Protein AF-A0A6I2GNM8-F1 (afdb_monomer_lite)

Foldseek 3Di:
DDDPDDDDPVRLVVVLVVLVVLLVVLVVLLVVLCVQLVPDPDPVSNVVSVVSSVVSVVVNVVSVVVNCVSPVPVVVVVVVPQDVCNPVPDPPPPDPDPPPPPDDDDDDPPPDPDDPPPPDDDDDDDDDDDDDDDDDDDDDDDDD

Secondary structure (DSSP, 8-state):
----PPPPHHHHHHHHHHHHHHHHHHHHHHHHHHHHHHH-SSHHHHHHHHHHHHHHHHHHHHHHHHHHHH-HHHHHHHHH-PPTTTTTTSPPPPPPPPPP--------------------PPPPPP-PPP---PPPPPP-----

Radius of gyration: 26.25 Å; chains: 1; bounding box: 52×74×66 Å

pLDDT: mean 76.71, std 22.12, range [37.53, 98.88]

Structure (mmCIF, N/CA/C/O backbone):
data_AF-A0A6I2GNM8-F1
#
_entry.id   AF-A0A6I2GNM8-F1
#
loop_
_atom_site.group_PDB
_atom_site.id
_atom_site.type_symbol
_atom_site.label_atom_id
_atom_site.label_alt_id
_atom_site.label_comp_id
_atom_site.label_asym_id
_atom_site.label_entity_id
_atom_site.label_seq_id
_atom_site.pdbx_PDB_ins_code
_atom_site.Cartn_x
_atom_site.Cartn_y
_atom_site.Cartn_z
_atom_site.occupancy
_atom_site.B_iso_or_equiv
_atom_site.auth_seq_id
_atom_site.auth_comp_id
_atom_site.auth_asym_id
_atom_site.auth_atom_id
_atom_site.pdbx_PDB_model_num
ATOM 1 N N . MET A 1 1 ? -2.609 24.735 -26.704 1.00 37.53 1 MET A N 1
ATOM 2 C CA . MET A 1 1 ? -3.042 23.372 -26.339 1.00 37.53 1 MET A CA 1
ATOM 3 C C . MET A 1 1 ? -1.783 22.593 -26.018 1.00 37.53 1 MET A C 1
ATOM 5 O O . MET A 1 1 ? -1.058 22.310 -26.966 1.00 37.53 1 MET A O 1
ATOM 9 N N . PRO A 1 2 ? -1.410 22.384 -24.744 1.00 40.22 2 PRO A N 1
ATOM 10 C CA . PRO A 1 2 ? -0.213 21.613 -24.472 1.00 40.22 2 PRO A CA 1
ATOM 11 C C . PRO A 1 2 ? -0.486 20.171 -24.897 1.00 40.22 2 PRO A C 1
ATOM 13 O O . PRO A 1 2 ? -1.523 19.589 -24.580 1.00 40.22 2 PRO A O 1
ATOM 16 N N . VAL A 1 3 ? 0.432 19.670 -25.711 1.00 48.59 3 VAL A N 1
ATOM 17 C CA . VAL A 1 3 ? 0.559 18.277 -26.126 1.00 48.59 3 VAL A CA 1
ATOM 18 C C . VAL A 1 3 ? 0.618 17.434 -24.849 1.00 48.59 3 VAL A C 1
ATOM 20 O O . VAL A 1 3 ? 1.226 17.882 -23.876 1.00 48.59 3 VAL A O 1
ATOM 23 N N . LEU A 1 4 ? -0.022 16.261 -24.823 1.00 52.69 4 LEU A N 1
ATOM 24 C CA . LEU A 1 4 ? 0.245 15.233 -23.810 1.00 52.69 4 LEU A CA 1
ATOM 25 C C . LEU A 1 4 ? 1.747 14.933 -23.882 1.00 52.69 4 LEU A C 1
ATOM 27 O O . LEU A 1 4 ? 2.185 14.190 -24.755 1.00 52.69 4 LEU A O 1
ATOM 31 N N . GLY A 1 5 ? 2.533 15.650 -23.082 1.00 53.81 5 GLY A N 1
ATOM 32 C CA . GLY A 1 5 ? 3.983 15.621 -23.144 1.00 53.81 5 GLY A CA 1
ATOM 33 C C . GLY A 1 5 ? 4.454 14.244 -22.723 1.00 53.81 5 GLY A C 1
ATOM 34 O O . GLY A 1 5 ? 4.048 13.756 -21.670 1.00 53.81 5 GLY A O 1
ATOM 35 N N . GLU A 1 6 ? 5.283 13.613 -23.551 1.00 68.12 6 GLU A N 1
ATOM 36 C CA . GLU A 1 6 ? 6.103 12.498 -23.093 1.00 68.12 6 GLU A CA 1
ATOM 37 C C . GLU A 1 6 ? 6.854 12.966 -21.843 1.00 68.12 6 GLU A C 1
ATOM 39 O O . GLU A 1 6 ? 7.615 13.935 -21.899 1.00 68.12 6 GLU A O 1
ATOM 44 N N . LEU A 1 7 ? 6.573 12.320 -20.707 1.00 67.06 7 LEU A N 1
ATOM 45 C CA . LEU A 1 7 ? 7.282 12.571 -19.457 1.00 67.06 7 LEU A CA 1
ATOM 46 C C . LEU A 1 7 ? 8.775 12.406 -19.712 1.00 67.06 7 LEU A C 1
ATOM 48 O O . LEU A 1 7 ? 9.201 11.437 -20.352 1.00 67.06 7 LEU A O 1
ATOM 52 N N . LEU A 1 8 ? 9.582 13.325 -19.185 1.00 76.75 8 LEU A N 1
ATOM 53 C CA . LEU A 1 8 ? 11.022 13.124 -19.221 1.00 76.75 8 LEU A CA 1
ATOM 54 C C . LEU A 1 8 ? 11.349 11.833 -18.448 1.00 76.75 8 LEU A C 1
ATOM 56 O O . LEU A 1 8 ? 10.713 11.562 -17.426 1.00 76.75 8 LEU A O 1
ATOM 60 N N . PRO A 1 9 ? 12.353 11.037 -18.863 1.00 77.69 9 PRO A N 1
ATOM 61 C CA . PRO A 1 9 ? 12.655 9.763 -18.205 1.00 77.69 9 PRO A CA 1
ATOM 62 C C . PRO A 1 9 ? 12.842 9.868 -16.682 1.00 77.69 9 PRO A C 1
ATOM 64 O O . PRO A 1 9 ? 12.481 8.949 -15.954 1.00 77.69 9 PRO A O 1
ATOM 67 N N . GLY A 1 10 ? 13.367 10.996 -16.187 1.00 82.12 10 GLY A N 1
ATOM 68 C CA . GLY A 1 10 ? 13.494 11.266 -14.751 1.00 82.12 10 GLY A CA 1
ATOM 69 C C . GLY A 1 10 ? 12.158 11.502 -14.038 1.00 82.12 10 GLY A C 1
ATOM 70 O O . GLY A 1 10 ? 11.965 10.984 -12.944 1.00 82.12 10 GLY A O 1
ATOM 71 N N . GLU A 1 11 ? 11.219 12.212 -14.667 1.00 88.31 11 GLU A N 1
ATOM 72 C CA . GLU A 1 11 ? 9.889 12.487 -14.101 1.00 88.31 11 GLU A CA 1
ATOM 73 C C . GLU A 1 11 ? 9.075 11.195 -13.970 1.00 88.31 11 GLU A C 1
ATOM 75 O O . GLU A 1 11 ? 8.483 10.933 -12.925 1.00 88.31 11 GLU A O 1
ATOM 80 N N . LEU A 1 12 ? 9.140 10.320 -14.980 1.00 91.06 12 LEU A N 1
ATOM 81 C CA . LEU A 1 12 ? 8.492 9.009 -14.919 1.00 91.06 12 LEU A CA 1
ATOM 82 C C . LEU A 1 12 ? 9.048 8.143 -13.774 1.00 91.06 12 LEU A C 1
ATOM 84 O O . LEU A 1 12 ? 8.287 7.460 -13.088 1.00 91.06 12 LEU A O 1
ATOM 88 N N . LEU A 1 13 ? 10.365 8.165 -13.541 1.00 94.12 13 LEU A N 1
ATOM 89 C CA . LEU A 1 13 ? 10.976 7.430 -12.426 1.00 94.12 13 LEU A CA 1
ATOM 90 C C . LEU A 1 13 ? 10.513 7.961 -11.064 1.00 94.12 13 LEU A C 1
ATOM 92 O O . LEU A 1 13 ? 10.268 7.167 -10.151 1.00 94.12 13 LEU A O 1
ATOM 96 N N . GLU A 1 14 ? 10.375 9.280 -10.925 1.00 96.44 14 GLU A N 1
ATOM 97 C CA . GLU A 1 14 ? 9.819 9.890 -9.717 1.00 96.44 14 GLU A CA 1
ATOM 98 C C . GLU A 1 14 ? 8.359 9.484 -9.496 1.00 96.44 14 GLU A C 1
ATOM 100 O O . GLU A 1 14 ? 7.991 9.112 -8.380 1.00 96.44 14 GLU A O 1
ATOM 105 N N . ASP A 1 15 ? 7.538 9.482 -10.545 1.00 96.56 15 ASP A N 1
ATOM 106 C CA . ASP A 1 15 ? 6.135 9.073 -10.459 1.00 96.56 15 ASP A CA 1
ATOM 107 C C . ASP A 1 15 ? 5.989 7.597 -10.079 1.00 96.56 15 ASP A C 1
ATOM 109 O O . ASP A 1 15 ? 5.217 7.258 -9.178 1.00 96.56 15 ASP A O 1
ATOM 113 N N . ILE A 1 16 ? 6.803 6.713 -10.661 1.00 97.75 16 ILE A N 1
ATOM 114 C CA . ILE A 1 16 ? 6.867 5.303 -10.253 1.00 97.75 16 ILE A CA 1
ATOM 115 C C . ILE A 1 16 ? 7.233 5.191 -8.763 1.00 97.75 16 ILE A C 1
ATOM 117 O O . ILE A 1 16 ? 6.630 4.402 -8.029 1.00 97.75 16 ILE A O 1
ATOM 121 N N . ALA A 1 17 ? 8.19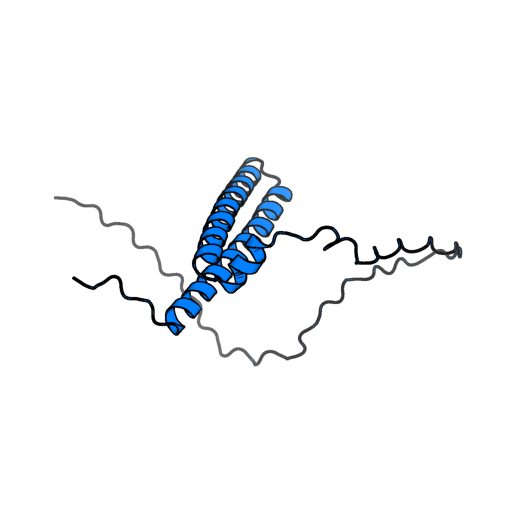4 5.984 -8.277 1.00 97.88 17 ALA A N 1
ATOM 122 C CA . ALA A 1 17 ? 8.566 5.987 -6.862 1.00 97.88 17 ALA A CA 1
ATOM 123 C C . ALA A 1 17 ? 7.420 6.472 -5.953 1.00 97.88 17 ALA A C 1
ATOM 125 O O . ALA A 1 17 ? 7.229 5.917 -4.866 1.00 97.88 17 ALA A O 1
ATOM 126 N N . ARG A 1 18 ? 6.622 7.454 -6.394 1.00 98.38 18 ARG A N 1
ATOM 127 C CA . ARG A 1 18 ? 5.417 7.911 -5.679 1.00 98.38 18 ARG A CA 1
ATOM 128 C C . ARG A 1 18 ? 4.369 6.804 -5.594 1.00 98.38 18 ARG A C 1
ATOM 130 O O . ARG A 1 18 ? 3.879 6.543 -4.498 1.00 98.38 18 ARG A O 1
ATOM 137 N N . VAL A 1 19 ? 4.091 6.105 -6.696 1.00 98.56 19 VAL A N 1
ATOM 138 C CA . VAL A 1 19 ? 3.144 4.973 -6.718 1.00 98.56 19 VAL A CA 1
ATOM 139 C C . VAL A 1 19 ? 3.592 3.859 -5.769 1.00 98.56 19 VAL A C 1
ATOM 141 O O . VAL A 1 19 ? 2.794 3.373 -4.971 1.00 98.56 19 VAL A O 1
ATOM 144 N N . ARG A 1 20 ? 4.883 3.497 -5.773 1.00 98.62 20 ARG A N 1
ATOM 145 C CA . ARG A 1 20 ? 5.431 2.507 -4.825 1.00 98.62 20 ARG A CA 1
ATOM 146 C C . ARG A 1 20 ? 5.261 2.942 -3.367 1.00 98.62 20 ARG A C 1
ATOM 148 O O . ARG A 1 20 ? 4.988 2.106 -2.510 1.00 98.62 20 ARG A O 1
ATOM 155 N N . ARG A 1 21 ? 5.412 4.238 -3.075 1.00 98.75 21 ARG A N 1
ATOM 156 C CA . ARG A 1 21 ? 5.225 4.782 -1.723 1.00 98.75 21 ARG A CA 1
ATOM 157 C C . ARG A 1 21 ? 3.768 4.718 -1.267 1.00 98.75 21 ARG A C 1
ATOM 159 O O . ARG A 1 21 ? 3.540 4.390 -0.108 1.00 98.75 21 ARG A O 1
ATOM 166 N N . VAL A 1 22 ? 2.818 5.008 -2.158 1.00 98.50 22 VAL A N 1
ATOM 167 C CA . VAL A 1 22 ? 1.380 4.837 -1.889 1.00 98.50 22 VAL A CA 1
ATOM 168 C C . VAL A 1 22 ? 1.088 3.371 -1.593 1.00 98.50 22 VAL A C 1
ATOM 170 O O . VAL A 1 22 ? 0.617 3.064 -0.508 1.00 98.50 22 VAL A O 1
ATOM 173 N N . LEU A 1 23 ? 1.500 2.453 -2.475 1.00 98.75 23 LEU A N 1
ATOM 174 C CA . LEU A 1 23 ? 1.294 1.014 -2.279 1.00 98.75 23 LEU A CA 1
ATOM 175 C C . LEU A 1 23 ? 1.823 0.517 -0.921 1.00 98.75 23 LEU A C 1
ATOM 177 O O . LEU A 1 23 ? 1.141 -0.232 -0.227 1.00 98.75 23 LEU A O 1
ATOM 181 N N . ALA A 1 24 ? 3.025 0.947 -0.522 1.00 98.75 24 ALA A N 1
ATOM 182 C CA . ALA A 1 24 ? 3.588 0.594 0.780 1.00 98.75 24 ALA A CA 1
ATOM 183 C C . ALA A 1 24 ? 2.745 1.132 1.948 1.00 98.75 24 ALA A C 1
ATOM 185 O O . ALA A 1 24 ? 2.533 0.422 2.930 1.00 98.75 24 ALA A O 1
ATOM 186 N N . ARG A 1 25 ? 2.254 2.371 1.835 1.00 98.81 25 ARG A N 1
ATOM 187 C CA . ARG A 1 25 ? 1.431 3.005 2.865 1.00 98.81 25 ARG A CA 1
ATOM 188 C C . ARG A 1 25 ? 0.057 2.352 2.997 1.00 98.81 25 ARG A C 1
ATOM 190 O O . ARG A 1 25 ? -0.391 2.165 4.124 1.00 98.81 25 ARG A O 1
ATOM 197 N N . GLU A 1 26 ? -0.581 1.964 1.899 1.00 98.88 26 GLU A N 1
ATOM 198 C CA . GLU A 1 26 ? -1.888 1.301 1.985 1.00 98.88 26 GLU A CA 1
ATOM 199 C C . GLU A 1 26 ? -1.773 -0.089 2.614 1.00 98.88 26 GLU A C 1
ATOM 201 O O . GLU A 1 26 ? -2.574 -0.447 3.474 1.00 98.88 26 GLU A O 1
ATOM 206 N N . LEU A 1 27 ? -0.711 -0.844 2.308 1.00 98.88 27 LEU A N 1
ATOM 207 C CA . LEU A 1 27 ? -0.444 -2.124 2.975 1.00 98.88 27 LEU A CA 1
ATOM 208 C C . LEU A 1 27 ? -0.200 -1.969 4.486 1.00 98.88 27 LEU A C 1
ATOM 210 O O . LEU A 1 27 ? -0.661 -2.797 5.272 1.00 98.88 27 LEU A O 1
ATOM 214 N N . GLU A 1 28 ? 0.511 -0.920 4.908 1.00 98.88 28 GLU A N 1
ATOM 215 C CA . GLU A 1 28 ? 0.682 -0.591 6.330 1.00 98.88 28 GLU A CA 1
ATOM 216 C C . GLU A 1 28 ? -0.666 -0.252 6.983 1.00 98.88 28 GLU A C 1
ATOM 218 O O . GLU A 1 28 ? -1.009 -0.814 8.024 1.00 98.88 28 GLU A O 1
ATOM 223 N N . THR A 1 29 ? -1.465 0.588 6.324 1.00 98.75 29 THR A N 1
ATOM 224 C CA . THR A 1 29 ? -2.765 1.056 6.821 1.00 98.75 29 THR A CA 1
ATOM 225 C C . THR A 1 29 ? -3.771 -0.093 6.965 1.00 98.75 29 THR A C 1
ATOM 227 O O . THR A 1 29 ? -4.455 -0.175 7.986 1.00 98.75 29 THR A O 1
ATOM 230 N N . ILE A 1 30 ? -3.799 -1.048 6.026 1.00 98.81 30 ILE A N 1
ATOM 231 C CA . ILE A 1 30 ? -4.603 -2.278 6.148 1.00 98.81 30 ILE A CA 1
ATOM 232 C C . ILE A 1 30 ? -4.246 -3.023 7.436 1.00 98.81 30 ILE A C 1
ATOM 234 O O . ILE A 1 30 ? -5.133 -3.336 8.232 1.00 98.81 30 ILE A O 1
ATOM 238 N N . ASN A 1 31 ? -2.954 -3.276 7.671 1.00 98.75 31 ASN A N 1
ATOM 239 C CA . ASN A 1 31 ? -2.506 -4.000 8.861 1.00 98.75 31 ASN A CA 1
ATOM 240 C C . ASN A 1 31 ? -2.901 -3.266 10.150 1.00 98.75 31 ASN A C 1
ATOM 242 O O . ASN A 1 31 ? -3.340 -3.894 11.116 1.00 98.75 31 ASN A O 1
ATOM 246 N N . GLU A 1 32 ? -2.761 -1.939 10.180 1.00 98.88 32 GLU A N 1
A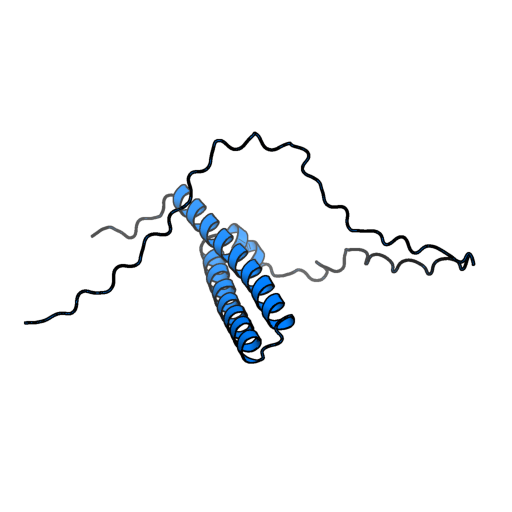TOM 247 C CA . GLU A 1 32 ? -3.149 -1.124 11.332 1.00 98.88 32 GLU A CA 1
ATOM 248 C C . GLU A 1 32 ? -4.654 -1.195 11.603 1.00 98.88 32 GLU A C 1
ATOM 250 O O . GLU A 1 32 ? -5.066 -1.470 12.736 1.00 98.88 32 GLU A O 1
ATOM 255 N N . TYR A 1 33 ? -5.480 -0.995 10.576 1.00 98.88 33 TYR A N 1
ATOM 256 C CA . TYR A 1 33 ? -6.935 -0.970 10.704 1.00 98.88 33 TYR A CA 1
ATOM 257 C C . TYR A 1 33 ? -7.512 -2.341 11.047 1.00 98.88 33 TYR A C 1
ATOM 259 O O . TYR A 1 33 ? -8.355 -2.434 11.943 1.00 98.88 33 TYR A O 1
ATOM 267 N N . GLU A 1 34 ? -7.012 -3.425 10.451 1.00 98.88 34 GLU A N 1
ATOM 268 C CA . GLU A 1 34 ? -7.404 -4.780 10.851 1.00 98.88 34 GLU A CA 1
ATOM 269 C C . GLU A 1 34 ? -7.038 -5.055 12.318 1.00 98.88 34 GLU A C 1
ATOM 271 O O . GLU A 1 34 ? -7.844 -5.601 13.080 1.00 98.88 34 GLU A O 1
ATOM 276 N N . ALA A 1 35 ? -5.864 -4.602 12.766 1.00 98.81 35 ALA A N 1
ATOM 277 C CA . ALA A 1 35 ? -5.440 -4.764 14.149 1.00 98.81 35 ALA A CA 1
ATOM 278 C C . ALA A 1 35 ? -6.263 -3.899 15.127 1.00 98.81 35 ALA A C 1
ATOM 280 O O . ALA A 1 35 ? -6.540 -4.333 16.252 1.00 98.81 35 ALA A O 1
ATOM 281 N N . PHE A 1 36 ? -6.690 -2.697 14.727 1.00 98.81 36 PHE A N 1
ATOM 282 C CA . PHE A 1 36 ? -7.628 -1.879 15.503 1.00 98.81 36 PHE A CA 1
ATOM 283 C C . PHE A 1 36 ? -9.005 -2.527 15.589 1.00 98.81 36 PHE A C 1
ATOM 285 O O . PHE A 1 36 ? -9.552 -2.621 16.691 1.00 98.81 36 PHE A O 1
ATOM 292 N N . ALA A 1 37 ? -9.541 -3.038 14.481 1.00 98.75 37 ALA A N 1
ATOM 293 C CA . ALA A 1 37 ? -10.810 -3.753 14.472 1.00 98.75 37 ALA A CA 1
ATOM 294 C C . ALA A 1 37 ? -10.768 -4.969 15.417 1.00 98.75 37 ALA A C 1
ATOM 296 O O . ALA A 1 37 ? -11.644 -5.123 16.273 1.00 98.75 37 ALA A O 1
ATOM 297 N N . ALA A 1 38 ? -9.705 -5.778 15.345 1.00 98.75 38 ALA A N 1
ATOM 298 C CA . ALA A 1 38 ? -9.530 -6.966 16.183 1.00 98.75 38 ALA A CA 1
ATOM 299 C C . ALA A 1 38 ? -9.466 -6.652 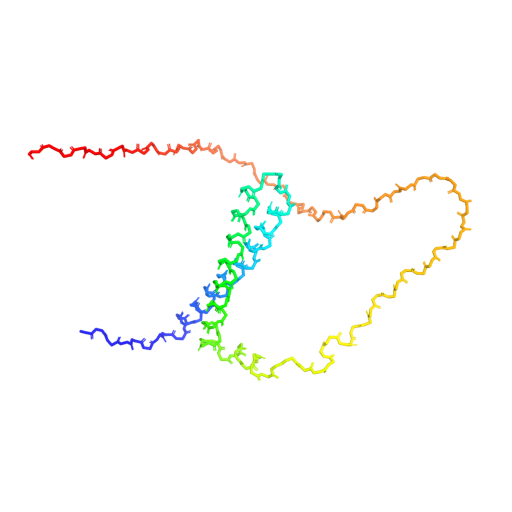17.689 1.00 98.75 38 ALA A C 1
ATOM 301 O O . ALA A 1 38 ? -9.973 -7.423 18.503 1.00 98.75 38 ALA A O 1
ATOM 302 N N . ARG A 1 39 ? -8.869 -5.516 18.075 1.00 98.69 39 ARG A N 1
ATOM 303 C CA . ARG A 1 39 ? -8.752 -5.088 19.483 1.00 98.69 39 ARG A CA 1
ATOM 304 C C . ARG A 1 39 ? -9.925 -4.237 19.979 1.00 98.69 39 ARG A C 1
ATOM 306 O O . ARG A 1 39 ? -9.963 -3.890 21.158 1.00 98.69 39 ARG A O 1
ATOM 313 N N . SER A 1 40 ? -10.862 -3.871 19.108 1.00 98.62 40 SER A N 1
ATOM 314 C CA . SER A 1 40 ? -11.971 -2.986 19.464 1.00 98.62 40 SER A CA 1
ATOM 315 C C . SER A 1 40 ? -13.044 -3.719 20.265 1.00 98.62 40 SER A C 1
ATOM 317 O O . SER A 1 40 ? -13.608 -4.712 19.802 1.00 98.62 40 SER A O 1
ATOM 319 N N . SER A 1 41 ? -13.390 -3.190 21.442 1.00 98.62 41 SER A N 1
ATOM 320 C CA . SER A 1 41 ? -14.510 -3.689 22.256 1.00 98.62 41 SER A CA 1
ATOM 321 C C . SER A 1 41 ? -15.872 -3.201 21.748 1.00 98.62 41 SER A C 1
ATOM 323 O O . SER A 1 41 ? -16.857 -3.927 21.855 1.00 98.62 41 SER A O 1
ATOM 325 N N . SER A 1 42 ? -15.933 -1.994 21.167 1.00 98.75 42 SER A N 1
ATOM 326 C CA . SER A 1 42 ? -17.159 -1.448 20.571 1.00 98.75 42 SER A CA 1
ATOM 327 C C . SER A 1 42 ? -17.444 -2.108 19.213 1.00 98.75 42 SER A C 1
ATOM 329 O O . SER A 1 42 ? -16.576 -2.061 18.335 1.00 98.75 42 SER A O 1
ATOM 331 N N . PRO A 1 43 ? -18.642 -2.692 19.001 1.00 98.56 43 PRO A N 1
ATOM 332 C CA . PRO A 1 43 ? -19.026 -3.250 17.706 1.00 98.56 43 PRO A CA 1
ATOM 333 C C . PRO A 1 43 ? -19.021 -2.216 16.574 1.00 98.56 43 PRO A C 1
ATOM 335 O O . PRO A 1 43 ? -18.617 -2.541 15.463 1.00 98.56 43 PRO A O 1
ATOM 338 N N . GLU A 1 44 ? -19.418 -0.976 16.864 1.00 98.75 44 GLU A N 1
ATOM 339 C CA . GLU A 1 44 ? -19.446 0.119 15.888 1.00 98.75 44 GLU A CA 1
ATOM 340 C C . GLU A 1 44 ? -18.031 0.505 15.440 1.00 98.75 44 GLU A C 1
ATOM 342 O O . GLU A 1 44 ? -17.754 0.579 14.247 1.00 98.75 44 GLU A O 1
ATOM 347 N N . VAL A 1 45 ? -17.098 0.651 16.389 1.00 98.81 45 VAL A N 1
ATOM 348 C CA . VAL A 1 45 ? -15.693 0.979 16.086 1.00 98.81 45 VAL A CA 1
ATOM 349 C C . VAL A 1 45 ? -15.012 -0.160 15.325 1.00 98.81 45 VAL A C 1
ATOM 351 O O . VAL A 1 45 ? -14.244 0.085 14.397 1.00 98.81 45 VAL A O 1
ATOM 354 N N . ARG A 1 46 ? -15.325 -1.416 15.670 1.00 98.81 46 ARG A N 1
ATOM 355 C CA . ARG A 1 46 ? -14.852 -2.581 14.915 1.00 98.81 46 ARG A CA 1
ATOM 356 C C . ARG A 1 46 ? -15.330 -2.531 13.467 1.00 98.81 46 ARG A C 1
ATOM 358 O O . ARG A 1 46 ? -14.509 -2.678 12.571 1.00 98.81 46 ARG A O 1
ATOM 365 N N . ALA A 1 47 ? -16.626 -2.304 13.251 1.00 98.75 47 ALA A N 1
ATOM 366 C CA . ALA A 1 47 ? -17.203 -2.216 11.912 1.00 98.75 47 ALA A CA 1
ATOM 367 C C . ALA A 1 47 ? -16.585 -1.069 11.098 1.00 98.75 47 ALA A C 1
ATOM 369 O O . ALA A 1 47 ? -16.258 -1.268 9.933 1.00 98.75 47 ALA A O 1
ATOM 370 N N . PHE A 1 48 ? -16.357 0.088 11.725 1.00 98.81 48 PHE A N 1
ATOM 371 C CA . PHE A 1 48 ? -15.697 1.231 11.097 1.00 98.81 48 PHE A CA 1
ATOM 372 C C .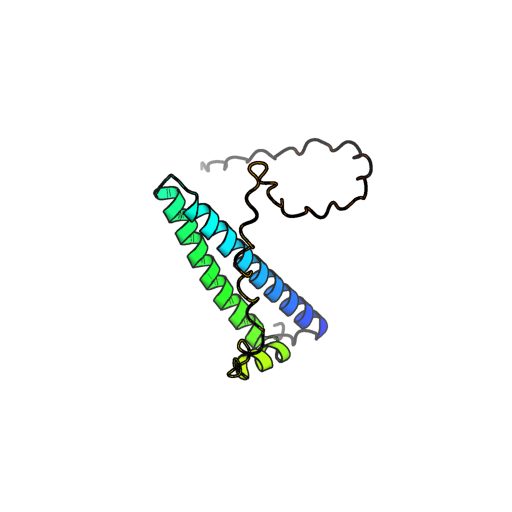 PHE A 1 48 ? -14.284 0.892 10.602 1.00 98.81 48 PHE A C 1
ATOM 374 O O . PHE A 1 48 ? -13.996 1.058 9.421 1.00 98.81 48 PHE A O 1
ATOM 381 N N . PHE A 1 49 ? -13.412 0.351 11.459 1.00 98.88 49 PHE A N 1
ATOM 382 C CA . PHE A 1 49 ? -12.054 -0.004 11.030 1.00 98.88 49 PHE A CA 1
ATOM 383 C C . PHE A 1 49 ? -12.024 -1.175 10.045 1.00 98.88 49 PHE A C 1
ATOM 385 O O . PHE A 1 49 ? -11.194 -1.185 9.140 1.00 98.88 49 PHE A O 1
ATOM 392 N N . SER A 1 50 ? -12.941 -2.141 10.171 1.00 98.81 50 SER A N 1
ATOM 393 C CA . SER A 1 50 ? -13.090 -3.197 9.168 1.00 98.81 50 SER A CA 1
ATOM 394 C C . SER A 1 50 ? -13.497 -2.641 7.806 1.00 98.81 50 SER A C 1
ATOM 396 O O . SER A 1 50 ? -12.998 -3.129 6.802 1.00 98.81 50 SER A O 1
ATOM 398 N N . HIS A 1 51 ? -14.369 -1.632 7.758 1.00 98.81 51 HIS A N 1
ATOM 399 C CA . HIS A 1 51 ? -14.737 -0.961 6.514 1.00 98.81 51 HIS A CA 1
ATOM 400 C C . HIS A 1 51 ? -13.539 -0.242 5.888 1.00 98.81 51 HIS A C 1
ATOM 402 O O . HIS A 1 51 ? -13.221 -0.516 4.735 1.00 98.81 51 HIS A O 1
ATOM 408 N N . LEU A 1 52 ? -12.825 0.587 6.660 1.00 98.88 52 LEU A N 1
ATOM 409 C CA . LEU A 1 52 ? -11.643 1.296 6.155 1.00 98.88 52 LEU A CA 1
ATOM 410 C C . LEU A 1 52 ? -10.586 0.328 5.608 1.00 98.88 52 LEU A C 1
ATOM 412 O O . LEU A 1 52 ? -10.087 0.515 4.508 1.00 98.88 52 LEU A O 1
ATOM 416 N N . ALA A 1 53 ? -10.295 -0.766 6.322 1.00 98.81 53 ALA A N 1
ATOM 417 C CA . ALA A 1 53 ? -9.343 -1.772 5.848 1.00 98.81 53 ALA A CA 1
ATOM 418 C C . ALA A 1 53 ? -9.739 -2.406 4.499 1.00 98.81 53 ALA A C 1
ATOM 420 O O . ALA A 1 53 ? -8.869 -2.887 3.774 1.00 98.81 53 ALA A O 1
ATOM 421 N N . GLN A 1 54 ? -11.033 -2.444 4.164 1.00 98.81 54 GLN A N 1
ATOM 422 C CA . GLN A 1 54 ? -11.500 -2.942 2.869 1.00 98.81 54 GLN A CA 1
ATOM 423 C C . GLN A 1 54 ? -11.336 -1.895 1.765 1.00 98.81 54 GLN A C 1
ATOM 425 O O . GLN A 1 54 ? -10.939 -2.272 0.666 1.00 98.81 54 GLN A O 1
ATOM 430 N N . GLU A 1 55 ? -11.570 -0.613 2.055 1.00 98.81 55 GLU A N 1
ATOM 431 C CA . GLU A 1 55 ? -11.303 0.486 1.112 1.00 98.81 55 GLU A CA 1
ATOM 432 C C . GLU A 1 55 ? -9.810 0.557 0.761 1.00 98.81 55 GLU A C 1
ATOM 434 O O . GLU A 1 55 ? -9.446 0.597 -0.412 1.00 98.81 55 GLU A O 1
ATOM 439 N N . GLU A 1 56 ? -8.915 0.419 1.743 1.00 98.81 56 GLU A N 1
ATOM 440 C CA . GLU A 1 56 ? -7.474 0.450 1.455 1.00 98.81 56 GLU A CA 1
ATOM 441 C C . GLU A 1 56 ? -7.005 -0.732 0.586 1.00 98.81 56 GLU A C 1
ATOM 443 O O . GLU A 1 56 ? -6.038 -0.616 -0.170 1.00 98.81 56 GLU A O 1
ATOM 448 N N . LYS A 1 57 ? -7.700 -1.880 0.621 1.00 98.81 57 LYS A N 1
ATOM 449 C CA . LYS A 1 57 ? -7.414 -2.999 -0.298 1.00 98.81 57 LYS A CA 1
ATOM 450 C C . LYS A 1 57 ? -7.772 -2.664 -1.744 1.00 98.81 57 LYS A C 1
ATOM 452 O O . LYS A 1 57 ? -7.100 -3.160 -2.651 1.00 98.81 57 LYS A O 1
ATOM 457 N N . GLU A 1 58 ? -8.786 -1.832 -1.969 1.00 98.81 58 GLU A N 1
ATOM 458 C CA . GLU A 1 58 ? -9.094 -1.294 -3.296 1.00 98.81 58 GLU A CA 1
ATOM 459 C C . GLU A 1 58 ? -7.964 -0.371 -3.764 1.00 98.81 58 GLU A C 1
ATOM 461 O O . GLU A 1 58 ? -7.415 -0.583 -4.846 1.00 98.81 58 GLU A O 1
ATOM 466 N N . HIS A 1 59 ? -7.497 0.541 -2.906 1.00 98.75 59 HIS A N 1
ATOM 467 C CA . HIS A 1 59 ? -6.358 1.410 -3.221 1.00 98.75 59 HIS A CA 1
ATOM 468 C C . HIS A 1 59 ? -5.068 0.622 -3.522 1.00 98.75 59 HIS A C 1
ATOM 470 O O . HIS A 1 59 ? -4.329 0.959 -4.451 1.00 98.75 59 HIS A O 1
ATOM 476 N N . VAL A 1 60 ? -4.804 -0.481 -2.806 1.00 98.88 60 VAL A N 1
ATOM 477 C CA . VAL A 1 60 ? -3.698 -1.407 -3.125 1.00 98.88 60 VAL A CA 1
ATOM 478 C C . VAL A 1 60 ? -3.832 -1.966 -4.542 1.00 98.88 60 VAL A C 1
ATOM 480 O O . VAL A 1 60 ? -2.837 -2.031 -5.276 1.00 98.88 60 VAL A O 1
ATOM 483 N N . ALA A 1 61 ? -5.036 -2.375 -4.945 1.00 98.75 61 ALA A N 1
ATOM 484 C CA . ALA A 1 61 ? -5.288 -2.908 -6.279 1.00 98.75 61 ALA A CA 1
ATOM 485 C C . ALA A 1 61 ? -5.068 -1.841 -7.364 1.00 98.75 61 ALA A C 1
ATOM 487 O O . ALA A 1 61 ? -4.384 -2.110 -8.356 1.00 98.75 61 ALA A O 1
ATOM 488 N N . GLU A 1 62 ? -5.566 -0.622 -7.155 1.00 98.69 62 GLU A N 1
ATOM 489 C CA . GLU A 1 62 ? -5.380 0.512 -8.065 1.00 98.69 62 GLU A CA 1
ATOM 490 C C . GLU A 1 62 ? -3.905 0.912 -8.208 1.00 98.69 62 GLU A C 1
ATOM 492 O O . GLU A 1 62 ? -3.388 1.014 -9.327 1.00 98.69 62 GLU A O 1
ATOM 497 N N . ALA A 1 63 ? -3.190 1.071 -7.090 1.00 98.62 63 ALA A N 1
ATOM 498 C CA . ALA A 1 63 ? -1.769 1.412 -7.086 1.00 98.62 63 ALA A CA 1
ATOM 499 C C . ALA A 1 63 ? -0.925 0.317 -7.757 1.00 98.62 63 ALA A C 1
ATOM 501 O O . ALA A 1 63 ? -0.013 0.614 -8.534 1.00 98.62 63 ALA A O 1
ATOM 502 N N . THR A 1 64 ? -1.259 -0.955 -7.524 1.00 98.62 64 THR A N 1
ATOM 503 C CA . THR A 1 64 ? -0.606 -2.092 -8.189 1.00 98.62 64 THR A CA 1
ATOM 504 C C . THR A 1 64 ? -0.866 -2.070 -9.694 1.00 98.62 64 THR A C 1
ATOM 506 O O . THR A 1 64 ? 0.073 -2.226 -10.476 1.00 98.62 64 THR A O 1
ATOM 509 N N . ALA A 1 65 ? -2.107 -1.836 -10.129 1.00 98.31 65 ALA A N 1
ATOM 510 C CA . ALA A 1 65 ? -2.442 -1.727 -11.546 1.00 98.31 65 ALA A CA 1
ATOM 511 C C . ALA A 1 65 ? -1.696 -0.563 -12.221 1.00 98.31 65 ALA A C 1
ATOM 513 O O . ALA A 1 65 ? -1.211 -0.707 -13.345 1.00 98.31 65 ALA A O 1
ATOM 514 N N . MET A 1 66 ? -1.544 0.570 -11.531 1.00 98.12 66 MET A N 1
ATOM 515 C CA . MET A 1 66 ? -0.745 1.695 -12.017 1.00 98.12 66 MET A CA 1
ATOM 516 C C . MET A 1 66 ? 0.738 1.325 -12.141 1.00 98.12 66 MET A C 1
ATOM 518 O O . MET A 1 66 ? 1.356 1.589 -13.172 1.00 98.12 66 MET A O 1
ATOM 522 N N . LEU A 1 67 ? 1.304 0.655 -11.133 1.00 97.94 67 LEU A N 1
ATOM 523 C CA . LEU A 1 67 ? 2.706 0.238 -11.140 1.00 97.94 67 LEU A CA 1
ATOM 524 C C . LEU A 1 67 ? 3.011 -0.717 -12.302 1.00 97.94 67 LEU A C 1
ATOM 526 O O . LEU A 1 67 ? 4.003 -0.530 -13.000 1.00 97.94 67 LEU A O 1
ATOM 530 N N . ARG A 1 68 ? 2.118 -1.679 -12.562 1.00 97.38 68 ARG A N 1
ATOM 531 C CA . ARG A 1 68 ? 2.192 -2.598 -13.712 1.00 97.38 68 ARG A CA 1
ATOM 532 C C . ARG A 1 68 ? 2.222 -1.881 -15.060 1.00 97.38 68 ARG A C 1
ATOM 534 O O . ARG A 1 68 ? 2.870 -2.335 -15.995 1.00 97.38 68 ARG A O 1
ATOM 541 N N . ARG A 1 69 ? 1.523 -0.751 -15.172 1.00 96.75 69 ARG A N 1
ATOM 542 C CA . ARG A 1 69 ? 1.480 0.043 -16.407 1.00 96.75 69 ARG A CA 1
ATOM 543 C C . ARG A 1 69 ? 2.728 0.896 -16.615 1.00 96.75 69 ARG A C 1
ATOM 545 O O . ARG A 1 69 ? 3.120 1.091 -17.760 1.00 96.75 69 ARG A O 1
ATOM 552 N N . LEU A 1 70 ? 3.305 1.439 -15.543 1.00 96.19 70 LEU A N 1
ATOM 553 C CA . LEU A 1 70 ? 4.397 2.417 -15.628 1.00 96.19 70 LEU A CA 1
ATOM 554 C C . LEU A 1 70 ? 5.793 1.784 -15.545 1.00 96.19 70 LEU A C 1
ATOM 556 O O . LEU A 1 70 ? 6.735 2.309 -16.130 1.00 96.19 70 LEU A O 1
ATOM 560 N N . ASP A 1 71 ? 5.940 0.663 -14.838 1.00 96.56 71 ASP A N 1
ATOM 561 C CA . ASP A 1 71 ? 7.226 0.011 -14.593 1.00 96.56 71 ASP A CA 1
ATOM 562 C C . ASP A 1 71 ? 7.332 -1.321 -15.344 1.00 96.56 71 ASP A C 1
ATOM 564 O O . ASP A 1 71 ? 6.928 -2.379 -14.856 1.00 96.56 71 ASP A O 1
ATOM 568 N N . ALA A 1 72 ? 7.929 -1.274 -16.537 1.00 94.75 72 ALA A N 1
ATOM 569 C CA . ALA A 1 72 ? 8.123 -2.451 -17.383 1.00 94.75 72 ALA A CA 1
ATOM 570 C C . ALA A 1 72 ? 8.974 -3.549 -16.715 1.00 94.75 72 ALA A C 1
ATOM 572 O O . ALA A 1 72 ? 8.763 -4.737 -16.971 1.00 94.75 72 ALA A O 1
ATOM 573 N N . GLY A 1 73 ? 9.923 -3.171 -15.849 1.00 94.94 73 GLY A N 1
ATOM 574 C CA . GLY A 1 73 ? 10.739 -4.129 -15.108 1.00 94.94 73 GLY A CA 1
ATOM 575 C C . GLY A 1 73 ? 9.887 -4.906 -14.110 1.00 94.94 73 GLY A C 1
ATOM 576 O O . GLY A 1 73 ? 9.913 -6.137 -14.090 1.00 94.94 73 GLY A O 1
ATOM 577 N N . GLN A 1 74 ? 9.073 -4.194 -13.331 1.00 95.56 74 GLN A N 1
ATOM 578 C CA . GLN A 1 74 ? 8.136 -4.810 -12.396 1.00 95.56 74 GLN A CA 1
ATOM 579 C C . GLN A 1 74 ? 7.041 -5.618 -13.115 1.00 95.56 74 GLN A C 1
ATOM 581 O O . GLN A 1 74 ? 6.703 -6.714 -12.661 1.00 95.56 74 GLN A O 1
ATOM 586 N N . GLU A 1 75 ? 6.523 -5.149 -14.252 1.00 96.94 75 GLU A N 1
ATOM 587 C CA . GLU A 1 75 ? 5.546 -5.904 -15.049 1.00 96.94 75 GLU A CA 1
ATOM 588 C C . GLU A 1 75 ? 6.110 -7.242 -15.533 1.00 96.94 75 GLU A C 1
ATOM 590 O O . GLU A 1 75 ? 5.422 -8.258 -15.462 1.00 96.94 75 GLU A O 1
ATOM 595 N N . ALA A 1 76 ? 7.385 -7.298 -15.927 1.00 96.06 76 ALA A N 1
ATOM 596 C CA . ALA A 1 76 ? 8.025 -8.558 -16.301 1.00 96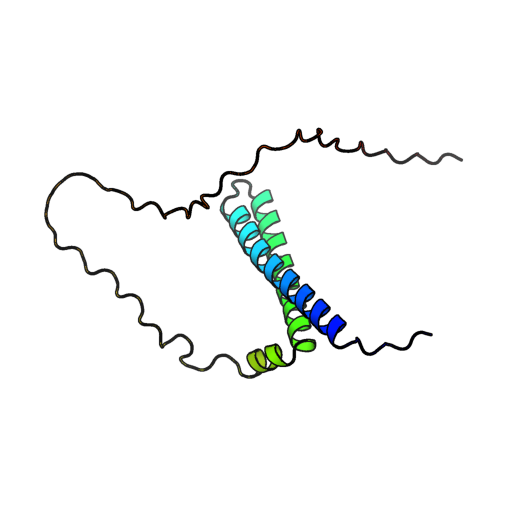.06 76 ALA A CA 1
ATOM 597 C C . ALA A 1 76 ? 8.070 -9.576 -15.141 1.00 96.06 76 ALA A C 1
ATOM 599 O O . ALA A 1 76 ? 8.042 -10.791 -15.366 1.00 96.06 76 ALA A O 1
ATOM 600 N N . HIS A 1 77 ? 8.122 -9.114 -13.886 1.00 93.81 77 HIS A N 1
ATOM 601 C CA . HIS A 1 77 ? 7.964 -9.990 -12.722 1.00 93.81 77 HIS A CA 1
ATOM 602 C C . HIS A 1 77 ? 6.522 -10.474 -12.562 1.00 93.81 77 HIS A C 1
ATOM 604 O O . HIS A 1 77 ? 6.320 -11.665 -12.333 1.00 93.81 77 HIS A O 1
ATOM 610 N N . PHE A 1 78 ? 5.530 -9.597 -12.731 1.00 94.06 78 PHE A N 1
ATOM 611 C CA . PHE A 1 78 ? 4.122 -9.988 -12.657 1.00 94.06 78 PHE A CA 1
ATOM 612 C C . PHE A 1 78 ? 3.719 -10.973 -13.763 1.00 94.06 78 PHE A C 1
ATOM 614 O O . PHE A 1 78 ? 3.055 -11.969 -13.482 1.00 94.06 78 PHE A O 1
ATOM 621 N N . ALA A 1 79 ? 4.140 -10.730 -15.005 1.00 94.00 79 ALA A N 1
ATOM 622 C CA . ALA A 1 79 ? 3.780 -11.541 -16.167 1.00 94.00 79 ALA A CA 1
ATOM 623 C C . ALA A 1 79 ? 4.357 -12.966 -16.122 1.00 94.00 79 ALA A C 1
ATOM 625 O O . ALA A 1 79 ? 3.755 -13.900 -16.647 1.00 94.00 79 ALA A O 1
ATOM 626 N N . ARG A 1 80 ? 5.510 -13.150 -15.470 1.00 90.94 80 ARG A N 1
ATOM 627 C CA . ARG A 1 80 ? 6.148 -14.464 -15.296 1.00 90.94 80 ARG A CA 1
ATOM 628 C C . ARG A 1 80 ? 5.377 -15.385 -14.342 1.00 90.94 80 ARG A C 1
ATOM 630 O O . ARG A 1 80 ? 5.569 -16.598 -14.401 1.00 90.94 80 ARG A O 1
ATOM 637 N N . GLY A 1 81 ? 4.519 -14.828 -13.487 1.00 85.06 81 GLY A N 1
ATOM 638 C CA . GLY A 1 81 ? 3.859 -15.574 -12.420 1.00 85.06 81 GLY A CA 1
ATOM 639 C C . GLY A 1 81 ? 4.842 -16.103 -11.368 1.00 85.06 81 GLY A C 1
ATOM 640 O O . GLY A 1 81 ? 6.057 -15.902 -11.442 1.00 85.06 81 GLY A O 1
ATOM 641 N N . LEU A 1 82 ? 4.305 -16.781 -10.354 1.00 86.06 82 LEU A N 1
ATOM 642 C CA . LEU A 1 82 ? 5.106 -17.462 -9.337 1.00 86.06 82 LEU A CA 1
ATOM 643 C C . LEU A 1 82 ? 5.473 -18.854 -9.856 1.00 86.06 82 LEU A C 1
ATOM 645 O O . LEU A 1 82 ? 4.592 -19.652 -10.174 1.00 86.06 82 LEU A O 1
ATOM 649 N N . ALA A 1 83 ? 6.771 -19.143 -9.952 1.00 83.00 83 ALA A N 1
ATOM 650 C CA . ALA A 1 83 ? 7.231 -20.462 -10.368 1.00 83.00 83 ALA A CA 1
ATOM 651 C C . ALA A 1 83 ? 6.790 -21.532 -9.346 1.00 83.00 83 ALA A C 1
ATOM 653 O O . ALA A 1 83 ? 6.889 -21.287 -8.137 1.00 83.00 83 ALA A O 1
ATOM 654 N N . PRO A 1 84 ? 6.353 -22.726 -9.791 1.00 83.62 84 PRO A N 1
ATOM 655 C CA . PRO A 1 84 ? 6.181 -23.869 -8.900 1.00 83.62 84 PRO A CA 1
ATOM 656 C C . PRO A 1 84 ? 7.463 -24.105 -8.095 1.00 83.62 84 PRO A C 1
ATOM 658 O O . PRO A 1 84 ? 8.565 -24.009 -8.636 1.00 83.62 84 PRO A O 1
ATOM 661 N N . GLY A 1 85 ? 7.331 -24.342 -6.793 1.00 82.88 85 GLY A N 1
ATOM 662 C CA . GLY A 1 85 ? 8.478 -24.517 -5.904 1.00 82.88 85 GLY A CA 1
ATOM 663 C C . GLY A 1 85 ? 9.208 -23.238 -5.480 1.00 82.88 85 GLY A C 1
ATOM 664 O O . GLY A 1 85 ? 10.150 -23.331 -4.697 1.00 82.88 85 GLY A O 1
ATOM 665 N N . HIS A 1 86 ? 8.763 -22.039 -5.891 1.00 80.50 86 HIS A N 1
ATOM 666 C CA . HIS A 1 86 ? 9.355 -20.767 -5.434 1.00 80.50 86 HIS A CA 1
ATOM 667 C C . HIS A 1 86 ? 9.393 -20.636 -3.897 1.00 80.50 86 HIS A C 1
ATOM 669 O O . HIS A 1 86 ? 10.292 -19.997 -3.358 1.00 80.50 86 HIS A O 1
ATOM 675 N N . PHE A 1 87 ? 8.461 -21.293 -3.197 1.00 81.25 87 PHE A N 1
ATOM 676 C CA . PHE A 1 87 ? 8.382 -21.324 -1.731 1.00 81.25 87 PHE A CA 1
ATOM 677 C C . PHE A 1 87 ? 8.785 -22.672 -1.105 1.00 81.25 87 PHE A C 1
ATOM 679 O O . PHE A 1 87 ? 8.827 -22.782 0.115 1.00 81.25 87 PHE A O 1
ATOM 686 N N . GLU A 1 88 ? 9.088 -23.697 -1.907 1.00 75.44 88 GLU A N 1
ATOM 687 C CA . GLU A 1 88 ? 9.333 -25.071 -1.424 1.00 75.44 88 GLU A CA 1
ATOM 688 C C . GLU A 1 88 ? 10.811 -25.336 -1.078 1.00 75.44 88 GLU A C 1
ATOM 690 O O . GLU A 1 88 ? 11.142 -26.378 -0.521 1.00 75.44 88 GLU A O 1
ATOM 695 N N . GLY A 1 89 ? 11.713 -24.395 -1.386 1.00 58.59 89 GLY A N 1
ATOM 696 C CA . GLY A 1 89 ? 13.160 -24.538 -1.178 1.00 58.59 89 GLY A CA 1
ATOM 697 C C . GLY A 1 89 ? 13.697 -24.043 0.170 1.00 58.59 89 GLY A C 1
ATOM 698 O O . GLY A 1 89 ? 14.881 -24.229 0.451 1.00 58.59 89 GLY A O 1
ATOM 699 N N . ALA A 1 90 ? 12.874 -23.406 1.007 1.00 60.84 90 ALA A N 1
ATOM 700 C CA . ALA A 1 90 ? 13.302 -23.044 2.352 1.00 60.84 90 ALA A CA 1
ATOM 701 C C . ALA A 1 90 ? 13.109 -24.262 3.266 1.00 60.84 90 ALA A C 1
ATOM 703 O O . ALA A 1 90 ? 11.978 -24.743 3.376 1.00 60.84 90 ALA A O 1
ATOM 704 N N . PRO A 1 91 ? 14.156 -24.778 3.942 1.00 56.56 91 PRO A N 1
ATOM 705 C CA . PRO A 1 91 ? 13.926 -25.737 5.006 1.00 56.56 91 PRO A CA 1
ATOM 706 C C . PRO A 1 91 ? 12.980 -25.074 6.006 1.00 56.56 91 PRO A C 1
ATOM 708 O O . PRO A 1 91 ? 13.301 -24.026 6.570 1.00 56.56 91 PRO A O 1
ATOM 711 N N . SER A 1 92 ? 11.800 -25.669 6.202 1.00 57.81 92 SER A N 1
ATOM 712 C CA . SER A 1 92 ? 10.966 -25.341 7.353 1.00 57.81 92 SER A CA 1
ATOM 713 C C . SER A 1 92 ? 11.890 -25.423 8.566 1.00 57.81 92 SER A C 1
ATOM 715 O O . SER A 1 92 ? 12.545 -26.463 8.710 1.00 57.81 92 SER A O 1
ATOM 717 N N . PRO A 1 93 ? 12.027 -24.370 9.398 1.00 63.53 93 PRO A N 1
ATOM 718 C CA . PRO A 1 93 ? 12.813 -24.491 10.612 1.00 63.53 93 PRO A CA 1
ATOM 719 C C . PRO A 1 93 ? 12.261 -25.710 11.338 1.00 63.53 93 PRO A C 1
ATOM 721 O O . PRO A 1 93 ? 11.058 -25.777 11.612 1.00 63.53 93 PRO A O 1
ATOM 724 N N . ALA A 1 94 ? 13.113 -26.726 11.503 1.00 58.69 94 ALA A N 1
ATOM 725 C CA . ALA A 1 94 ? 12.736 -27.946 12.187 1.00 58.69 94 ALA A CA 1
ATOM 726 C C . ALA A 1 94 ? 12.080 -27.519 13.497 1.00 58.69 94 ALA A C 1
ATOM 728 O O . ALA A 1 94 ? 12.628 -26.667 14.205 1.00 58.69 94 ALA A O 1
ATOM 729 N N . ALA A 1 95 ? 10.886 -28.050 13.778 1.00 59.34 95 ALA A N 1
ATOM 730 C CA . ALA A 1 95 ? 10.263 -27.849 15.074 1.00 59.34 95 ALA A CA 1
ATOM 731 C C . ALA A 1 95 ? 11.343 -28.117 16.135 1.00 59.34 95 ALA A C 1
ATOM 733 O O . ALA A 1 95 ? 12.040 -29.133 16.015 1.00 59.34 95 ALA A O 1
ATOM 734 N N . PRO A 1 96 ? 11.566 -27.200 17.095 1.00 59.34 96 PRO A N 1
ATOM 735 C CA . PRO A 1 96 ? 12.591 -27.410 18.101 1.00 59.34 96 PRO A CA 1
ATOM 736 C C . PRO A 1 96 ? 12.341 -28.778 18.731 1.00 59.34 96 PRO A C 1
ATOM 738 O O . PRO A 1 96 ? 11.215 -29.077 19.138 1.00 59.34 96 PRO A O 1
ATOM 741 N N . ALA A 1 97 ? 13.370 -29.630 18.722 1.00 57.03 97 ALA A N 1
ATOM 742 C CA . ALA A 1 97 ? 13.298 -30.951 19.326 1.00 57.03 97 ALA A CA 1
ATOM 743 C C . ALA A 1 97 ? 12.742 -30.813 20.754 1.00 57.03 97 ALA A C 1
ATOM 745 O O . ALA A 1 97 ? 13.093 -29.839 21.433 1.00 57.03 97 ALA A O 1
ATOM 746 N N . PRO A 1 98 ? 11.877 -31.734 21.219 1.00 55.06 98 PRO A N 1
ATOM 747 C CA . PRO A 1 98 ? 11.426 -31.702 22.601 1.00 55.06 98 PRO A CA 1
ATOM 748 C C . PRO A 1 98 ? 12.667 -31.691 23.495 1.00 55.06 98 PRO A C 1
ATOM 750 O O . PRO A 1 98 ? 13.540 -32.552 23.367 1.00 55.06 98 PRO A O 1
ATOM 753 N N . ALA A 1 99 ? 12.781 -30.655 24.328 1.00 54.44 99 ALA A N 1
ATOM 754 C CA . ALA A 1 99 ? 13.895 -30.516 25.250 1.00 54.44 99 ALA A CA 1
ATOM 755 C C . ALA A 1 99 ? 13.997 -31.792 26.106 1.00 54.44 99 ALA A C 1
ATOM 757 O O . ALA A 1 99 ? 12.956 -32.319 26.513 1.00 54.44 99 ALA A O 1
ATOM 758 N N . PRO A 1 100 ? 15.209 -32.311 26.373 1.00 47.34 100 PRO A N 1
ATOM 759 C CA . PRO A 1 100 ? 15.356 -33.407 27.313 1.00 47.34 100 PRO A CA 1
ATOM 760 C C . PRO A 1 100 ? 14.806 -32.959 28.669 1.00 47.34 100 PRO A C 1
ATOM 762 O O . PRO A 1 100 ? 15.121 -31.866 29.143 1.00 47.34 100 PRO A O 1
ATOM 765 N N . ASP A 1 101 ? 13.962 -33.803 29.259 1.00 49.94 101 ASP A N 1
ATOM 766 C CA . ASP A 1 101 ? 13.411 -33.628 30.599 1.00 49.94 101 ASP A CA 1
ATOM 767 C C . ASP A 1 101 ? 14.545 -33.719 31.627 1.00 49.94 101 ASP A C 1
ATOM 769 O O . ASP A 1 101 ? 14.862 -34.775 32.171 1.00 49.94 101 ASP A O 1
ATOM 773 N N . THR A 1 102 ? 15.236 -32.603 31.836 1.00 46.66 102 THR A N 1
ATOM 774 C CA . THR A 1 102 ? 16.098 -32.409 32.994 1.00 46.66 102 THR A CA 1
ATOM 775 C C . THR A 1 102 ? 15.270 -31.676 34.030 1.00 46.66 102 THR A C 1
ATOM 777 O O . THR A 1 102 ? 15.229 -30.445 34.047 1.00 46.66 102 THR A O 1
ATOM 780 N N . GLY A 1 103 ? 14.577 -32.454 34.859 1.00 47.12 103 GLY A N 1
ATOM 781 C CA . GLY A 1 103 ? 13.845 -31.962 36.014 1.00 47.12 103 GLY A CA 1
ATOM 782 C C . GLY A 1 103 ? 14.733 -31.096 36.901 1.00 47.12 103 GLY A C 1
ATOM 783 O O . GLY A 1 103 ? 15.538 -31.607 37.673 1.00 47.12 103 GLY A O 1
ATOM 784 N N . LEU A 1 104 ? 14.559 -29.783 36.788 1.00 45.34 104 LEU A N 1
ATOM 785 C CA . LEU A 1 104 ? 14.926 -28.790 37.786 1.00 45.34 104 LEU A CA 1
ATOM 786 C C . LEU A 1 104 ? 13.836 -27.716 37.772 1.00 45.34 104 LEU A C 1
ATOM 788 O O . LEU A 1 104 ? 13.673 -26.964 36.810 1.00 45.34 104 LEU A O 1
ATOM 792 N N . GLU A 1 105 ? 13.050 -27.701 38.844 1.00 45.09 105 GLU A N 1
ATOM 793 C CA . GLU A 1 105 ? 12.149 -26.610 39.193 1.00 45.09 105 GLU A CA 1
ATOM 794 C C . GLU A 1 105 ? 12.874 -25.258 39.150 1.00 45.09 105 GLU A C 1
ATOM 796 O O . GLU A 1 105 ? 13.965 -25.101 39.695 1.00 45.09 105 GLU A O 1
ATOM 801 N N . GLY A 1 106 ? 12.198 -24.253 38.590 1.00 47.00 106 GLY A N 1
ATOM 802 C CA . GLY A 1 106 ? 12.496 -22.849 38.857 1.00 47.00 106 GLY A CA 1
ATOM 803 C C . GLY A 1 106 ? 13.142 -22.078 37.704 1.00 47.00 106 GLY A C 1
ATOM 804 O O . GLY A 1 106 ? 14.294 -22.286 37.348 1.00 47.00 106 GLY A O 1
ATOM 805 N N . SER A 1 107 ? 12.406 -21.059 37.247 1.00 42.84 107 SER A N 1
ATOM 806 C CA . SER A 1 107 ? 12.853 -19.910 36.442 1.00 42.84 107 SER A CA 1
ATOM 807 C C . SER A 1 107 ? 12.628 -20.003 34.928 1.00 42.84 107 SER A C 1
ATOM 809 O O . SER A 1 107 ? 13.515 -20.275 34.122 1.00 42.84 107 SER A O 1
ATOM 811 N N . ARG A 1 108 ? 11.397 -19.665 34.521 1.00 45.16 108 ARG A N 1
ATOM 812 C CA . ARG A 1 108 ? 11.081 -19.243 33.152 1.00 45.16 108 ARG A CA 1
ATOM 813 C C . ARG A 1 108 ? 11.641 -17.837 32.922 1.00 45.16 108 ARG A C 1
ATOM 815 O O . ARG A 1 108 ? 10.948 -16.850 33.156 1.00 45.16 108 ARG A O 1
ATOM 822 N N . VAL A 1 109 ? 12.877 -17.737 32.443 1.00 44.50 109 VAL A N 1
ATOM 823 C CA . VAL A 1 109 ? 13.365 -16.496 31.829 1.00 44.50 109 VAL A CA 1
ATOM 824 C C . VAL A 1 109 ? 12.747 -16.408 30.436 1.00 44.50 109 VAL A C 1
ATOM 826 O O . VAL A 1 109 ? 13.159 -17.099 29.508 1.00 44.50 109 VAL A O 1
ATOM 829 N N . ALA A 1 110 ? 11.708 -15.587 30.301 1.00 47.44 110 ALA A N 1
ATOM 830 C CA . ALA A 1 110 ? 11.161 -15.219 29.005 1.00 47.44 110 ALA A CA 1
ATOM 831 C C . ALA A 1 110 ? 12.242 -14.481 28.197 1.00 47.44 110 ALA A C 1
ATOM 833 O O . ALA A 1 110 ? 12.726 -13.429 28.619 1.00 47.44 110 ALA A O 1
ATOM 834 N N . LEU A 1 111 ? 12.616 -15.020 27.034 1.00 45.03 111 LEU A N 1
ATOM 835 C CA . LEU A 1 111 ? 13.406 -14.294 26.043 1.00 45.03 111 LEU A CA 1
ATOM 836 C C . LEU A 1 111 ? 12.553 -13.133 25.518 1.00 45.03 111 LEU A C 1
ATOM 838 O O . LEU A 1 111 ? 11.682 -13.307 24.670 1.00 45.03 111 LEU A O 1
ATOM 842 N N . GLN A 1 112 ? 12.779 -11.946 26.074 1.00 45.62 112 GLN A N 1
ATOM 843 C CA . GLN A 1 112 ? 12.255 -10.695 25.538 1.00 45.62 112 GLN A CA 1
ATOM 844 C C . GLN A 1 112 ? 12.881 -10.465 24.149 1.00 45.62 112 GLN A C 1
ATOM 846 O O . GLN A 1 112 ? 14.094 -10.657 24.006 1.00 45.62 112 GLN A O 1
ATOM 851 N N . PRO A 1 113 ? 12.117 -10.043 23.124 1.00 44.31 113 PRO A N 1
ATOM 852 C CA . PRO A 1 113 ? 12.703 -9.654 21.849 1.00 44.31 113 PRO A CA 1
ATOM 853 C C . PRO A 1 113 ? 13.668 -8.489 22.090 1.00 44.31 113 PRO A C 1
ATOM 855 O O . PRO A 1 113 ? 13.296 -7.472 22.681 1.00 44.31 113 PRO A O 1
ATOM 858 N N . GLN A 1 114 ? 14.924 -8.643 21.667 1.00 50.75 114 GLN A N 1
ATOM 859 C CA . GLN A 1 114 ? 15.910 -7.579 21.804 1.00 50.75 114 GLN A CA 1
ATOM 860 C C . GLN A 1 114 ? 15.465 -6.364 20.986 1.00 50.75 114 GLN A C 1
ATOM 862 O O . GLN A 1 114 ? 15.484 -6.370 19.756 1.00 50.75 114 GLN A O 1
ATOM 867 N N . ARG A 1 115 ? 15.078 -5.297 21.688 1.00 50.59 115 ARG A N 1
ATOM 868 C CA . ARG A 1 115 ? 15.025 -3.949 21.126 1.00 50.59 115 ARG A CA 1
ATOM 869 C C . ARG A 1 115 ? 16.437 -3.580 20.681 1.00 50.59 115 ARG A C 1
ATOM 871 O O . ARG A 1 115 ? 17.324 -3.434 21.518 1.00 50.59 115 ARG A O 1
ATOM 878 N N . VAL A 1 116 ? 16.632 -3.383 19.380 1.00 52.00 116 VAL A N 1
ATOM 879 C CA . VAL A 1 116 ? 17.798 -2.663 18.861 1.00 52.00 116 VAL A CA 1
ATOM 880 C C . VAL A 1 116 ? 17.723 -1.239 19.414 1.00 52.00 116 VAL A C 1
ATOM 882 O O . VAL A 1 116 ? 16.874 -0.442 19.017 1.00 52.00 116 VAL A O 1
ATOM 885 N N . VAL A 1 117 ? 18.567 -0.938 20.398 1.00 47.88 117 VAL A N 1
ATOM 886 C CA . VAL A 1 117 ? 18.752 0.417 20.918 1.00 47.88 117 VAL A CA 1
ATOM 887 C C . VAL A 1 117 ? 19.657 1.147 19.929 1.00 47.88 117 VAL A C 1
ATOM 889 O O . VAL A 1 117 ? 20.844 0.843 19.837 1.00 47.88 117 VAL A O 1
ATOM 892 N N . TYR A 1 118 ? 19.114 2.111 19.183 1.00 51.38 118 TYR A N 1
ATOM 893 C CA . TYR A 1 118 ? 19.931 3.098 18.476 1.00 51.38 118 TYR A CA 1
ATOM 894 C C . TYR A 1 118 ? 20.650 3.959 19.523 1.00 51.38 118 TYR A C 1
ATOM 896 O O . TYR A 1 118 ? 20.097 4.915 20.062 1.00 51.38 118 TYR A O 1
ATOM 904 N N . GLY A 1 119 ? 21.875 3.564 19.865 1.00 56.88 119 GLY A N 1
ATOM 905 C CA . GLY A 1 119 ? 22.741 4.224 20.839 1.00 56.88 119 GLY A CA 1
ATOM 906 C C . GLY A 1 119 ? 23.422 5.482 20.301 1.00 56.88 119 GLY A C 1
ATOM 907 O O . GLY A 1 119 ? 24.645 5.559 20.301 1.00 56.88 119 GLY A O 1
ATOM 908 N N . LEU A 1 120 ? 22.648 6.481 19.880 1.00 54.31 120 LEU A N 1
ATOM 909 C CA . LEU A 1 120 ? 23.133 7.853 19.729 1.00 54.31 120 LEU A CA 1
ATOM 910 C C . LEU A 1 120 ? 22.231 8.765 20.554 1.00 54.31 120 LEU A C 1
ATOM 912 O O . LEU A 1 120 ? 21.030 8.863 20.309 1.00 54.31 120 LEU A O 1
ATOM 916 N N . ALA A 1 121 ? 22.818 9.400 21.568 1.00 49.34 121 ALA A N 1
ATOM 917 C CA . ALA A 1 121 ? 22.134 10.405 22.364 1.00 49.34 121 ALA A CA 1
ATOM 918 C C . ALA A 1 121 ? 21.650 11.533 21.441 1.00 49.34 121 ALA A C 1
ATOM 920 O O . ALA A 1 121 ? 22.433 12.098 20.675 1.00 49.34 121 ALA A O 1
ATOM 921 N N . ALA A 1 122 ? 20.357 11.849 21.510 1.00 46.47 122 ALA A N 1
ATOM 922 C CA . ALA A 1 122 ? 19.801 12.995 20.810 1.00 46.47 122 ALA A CA 1
ATOM 923 C C . ALA A 1 122 ? 20.489 14.284 21.307 1.00 46.47 122 ALA A C 1
ATOM 925 O O . ALA A 1 122 ? 20.677 14.435 22.520 1.00 46.47 122 ALA A O 1
ATOM 926 N N . PRO A 1 123 ? 20.865 15.221 20.417 1.00 55.56 123 PRO A N 1
ATOM 927 C CA . PRO A 1 123 ? 21.350 16.526 20.849 1.00 55.56 123 PRO A CA 1
ATOM 928 C C . PRO A 1 123 ? 20.259 17.247 21.662 1.00 55.56 123 PRO A C 1
ATOM 930 O O . PRO A 1 123 ? 19.067 17.019 21.427 1.00 55.56 123 PRO A O 1
ATOM 933 N N . PRO A 1 124 ? 20.631 18.115 22.622 1.00 55.59 124 PRO A N 1
ATOM 934 C CA . PRO A 1 124 ? 19.656 18.833 23.432 1.00 55.59 124 PRO A CA 1
ATOM 935 C C . PRO A 1 124 ? 18.734 19.657 22.530 1.00 55.59 124 PRO A C 1
ATOM 937 O O . PRO A 1 124 ? 19.192 20.444 21.700 1.00 55.59 124 PRO A O 1
ATOM 940 N N . ALA A 1 125 ? 17.426 19.466 22.697 1.00 52.88 125 ALA A N 1
ATOM 941 C CA . ALA A 1 125 ? 16.418 20.208 21.959 1.00 52.88 125 ALA A CA 1
ATOM 942 C C . ALA A 1 125 ? 16.572 21.709 22.246 1.00 52.88 125 ALA A C 1
ATOM 944 O O . ALA A 1 125 ? 16.389 22.162 23.379 1.00 52.88 125 ALA A O 1
ATOM 945 N N . ALA A 1 126 ? 16.885 22.498 21.216 1.00 57.47 126 ALA A N 1
ATOM 946 C CA . ALA A 1 126 ? 16.652 23.932 21.267 1.00 57.47 126 ALA A CA 1
ATOM 947 C C . ALA A 1 126 ? 15.155 24.147 21.541 1.00 57.47 126 ALA A C 1
ATOM 949 O O . ALA A 1 126 ? 14.323 23.516 20.890 1.00 57.47 126 ALA A O 1
ATOM 950 N N . ARG A 1 127 ? 14.835 24.982 22.542 1.00 52.88 127 ARG A N 1
ATOM 951 C CA . ARG A 1 127 ? 13.475 25.311 23.007 1.00 52.88 127 ARG A CA 1
ATOM 952 C C . ARG A 1 127 ? 12.457 25.288 21.859 1.00 52.88 127 ARG A C 1
ATOM 954 O O . ARG A 1 127 ? 12.398 26.221 21.063 1.00 52.88 127 ARG A O 1
ATOM 961 N N . ALA A 1 128 ? 11.649 24.232 21.807 1.00 52.62 128 ALA A N 1
ATOM 962 C CA . ALA A 1 128 ? 10.516 24.158 20.904 1.00 52.62 128 ALA A CA 1
ATOM 963 C C . ALA A 1 128 ? 9.474 25.189 21.356 1.00 52.62 128 ALA A C 1
ATOM 965 O O . ALA A 1 128 ? 9.014 25.162 22.500 1.00 52.62 128 ALA A O 1
ATOM 966 N N . ALA A 1 129 ? 9.134 26.126 20.472 1.00 57.53 129 ALA A N 1
ATOM 967 C CA . ALA A 1 129 ? 7.982 26.993 20.666 1.00 57.53 129 ALA A CA 1
ATOM 968 C C . ALA A 1 129 ? 6.704 26.131 20.734 1.00 57.53 129 ALA A C 1
ATOM 970 O O . ALA A 1 129 ? 6.615 25.130 20.015 1.00 57.53 129 ALA A O 1
ATOM 971 N N . PRO A 1 130 ? 5.713 26.480 21.574 1.00 61.12 130 PRO A N 1
ATOM 972 C CA . PRO A 1 130 ? 4.457 25.746 21.612 1.00 61.12 130 PRO A CA 1
ATOM 973 C C . PRO A 1 130 ? 3.754 25.845 20.251 1.00 61.12 130 PRO A C 1
ATOM 975 O O . PRO A 1 130 ? 3.571 26.934 19.707 1.00 61.12 130 PRO A O 1
ATOM 978 N N . LEU A 1 131 ? 3.372 24.691 19.702 1.00 59.75 131 LEU A N 1
ATOM 979 C CA . LEU A 1 131 ? 2.568 24.595 18.488 1.00 59.75 131 LEU A CA 1
ATOM 980 C C . LEU A 1 131 ? 1.157 25.115 18.794 1.00 59.75 131 LEU A C 1
ATOM 982 O O . LEU A 1 131 ? 0.356 24.437 19.435 1.00 59.75 131 LEU A O 1
ATOM 986 N N . THR A 1 132 ? 0.856 26.334 18.351 1.00 62.91 132 THR A N 1
ATOM 987 C CA . THR A 1 132 ? -0.494 26.900 18.417 1.00 62.91 132 THR A CA 1
ATOM 988 C C . THR A 1 132 ? -1.347 26.278 17.316 1.00 62.91 132 THR A C 1
ATOM 990 O O . THR A 1 132 ? -1.124 26.535 16.133 1.00 62.91 132 THR A O 1
ATOM 993 N N . VAL A 1 133 ? -2.343 25.475 17.690 1.00 58.09 133 VAL A N 1
ATOM 994 C CA . VAL A 1 133 ? -3.390 25.035 16.760 1.00 58.09 133 VAL A CA 1
ATOM 995 C C . VAL A 1 133 ? -4.282 26.243 16.468 1.00 58.09 133 VAL A C 1
ATOM 997 O O . VAL A 1 133 ? -4.918 26.788 17.368 1.00 58.09 133 VAL A O 1
ATOM 1000 N N . GLY A 1 134 ? -4.269 26.709 15.218 1.00 47.53 134 GLY A N 1
ATOM 1001 C CA . GLY A 1 134 ? -5.059 27.853 14.772 1.00 47.53 134 GLY A CA 1
ATOM 1002 C C . GLY A 1 134 ? -6.561 27.596 14.911 1.00 47.53 134 GLY A C 1
ATOM 1003 O O . GLY A 1 134 ? -7.077 26.587 14.436 1.00 47.53 134 GLY A O 1
ATOM 1004 N N . SER A 1 135 ? -7.259 28.527 15.557 1.00 56.31 135 SER A N 1
ATOM 1005 C CA . SER A 1 135 ? -8.710 28.505 15.732 1.00 56.31 135 SER A CA 1
ATOM 1006 C C . SER A 1 135 ? -9.436 28.529 14.383 1.00 56.31 135 SER A C 1
ATOM 1008 O O . SER A 1 135 ? -9.253 29.447 13.580 1.00 56.31 135 SER A O 1
ATOM 1010 N N . LEU A 1 136 ? -10.300 27.539 14.154 1.00 45.97 136 LEU A N 1
ATOM 1011 C CA . LEU A 1 136 ? -11.212 27.497 13.014 1.00 45.97 136 LEU A CA 1
ATOM 1012 C C . LEU A 1 136 ? -12.182 28.686 13.076 1.00 45.97 136 LEU A C 1
ATOM 1014 O O . LEU A 1 136 ? -12.889 28.894 14.062 1.00 45.97 136 LEU A O 1
ATOM 1018 N N . LYS A 1 137 ? -12.207 29.480 12.005 1.00 57.84 137 LYS A N 1
ATOM 1019 C CA . LYS A 1 137 ? -13.128 30.605 11.825 1.00 57.84 137 LYS A CA 1
ATOM 1020 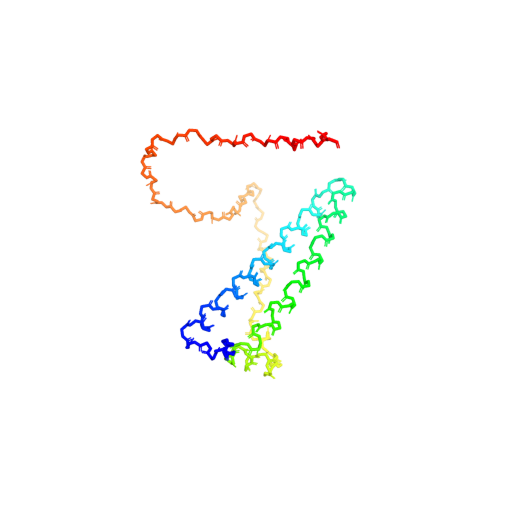C C . LYS A 1 137 ? -14.506 30.063 11.416 1.00 57.84 137 LYS A C 1
ATOM 1022 O O . LYS A 1 137 ? -14.572 29.363 10.407 1.00 57.84 137 LYS A O 1
ATOM 1027 N N . PRO A 1 138 ? -15.603 30.380 12.125 1.00 59.69 138 PRO A N 1
ATOM 1028 C CA . PRO A 1 138 ? -16.931 29.977 11.678 1.00 59.69 138 PRO A CA 1
ATOM 1029 C C . PRO A 1 138 ? -17.321 30.722 10.386 1.00 59.69 138 PRO A C 1
ATOM 1031 O O . PRO A 1 138 ? -16.895 31.869 10.182 1.00 59.69 138 PRO A O 1
ATOM 1034 N N . PRO A 1 139 ? -18.125 30.101 9.503 1.00 54.31 139 PRO A N 1
ATOM 1035 C CA . PRO A 1 139 ? -18.574 30.734 8.272 1.00 54.31 139 PRO A CA 1
ATOM 1036 C C . PRO A 1 139 ? -19.452 31.948 8.596 1.00 54.31 139 PRO A C 1
ATOM 1038 O O . PRO A 1 139 ? -20.401 31.872 9.375 1.00 54.31 139 PRO A O 1
ATOM 1041 N N . ARG A 1 140 ? -19.121 33.093 7.990 1.00 52.06 140 ARG A N 1
ATOM 1042 C CA . ARG A 1 140 ? -19.967 34.288 8.027 1.00 52.06 140 ARG A CA 1
ATOM 1043 C C . ARG A 1 140 ? -21.270 33.977 7.297 1.00 52.06 140 ARG A C 1
ATOM 1045 O O . ARG A 1 140 ? -21.260 33.775 6.087 1.00 52.06 140 ARG A O 1
ATOM 1052 N N . GLY A 1 141 ? -22.364 33.959 8.053 1.00 50.94 141 GLY A N 1
ATOM 1053 C CA . GLY A 1 141 ? -23.719 33.927 7.523 1.00 50.94 141 GLY A CA 1
ATOM 1054 C C . GLY A 1 141 ? -23.948 35.069 6.535 1.00 50.94 141 GLY A C 1
ATOM 1055 O O . GLY A 1 141 ? -23.561 36.215 6.778 1.00 50.94 141 GLY A O 1
ATOM 1056 N N . GLY A 1 142 ? -24.555 34.720 5.404 1.00 49.28 142 GLY A N 1
ATOM 1057 C CA . GLY A 1 142 ? -25.084 35.669 4.443 1.00 49.28 142 GLY A CA 1
ATOM 1058 C C . GLY A 1 142 ? -26.359 36.305 4.983 1.00 49.28 142 GLY A C 1
ATOM 1059 O O . GLY A 1 142 ? -27.260 35.628 5.472 1.00 49.28 142 GLY A O 1
ATOM 1060 N N . SER A 1 143 ? -26.439 37.624 4.888 1.00 49.47 143 SER A N 1
ATOM 1061 C CA . SER A 1 143 ? -27.708 38.342 4.902 1.00 49.47 143 SER A CA 1
ATOM 1062 C C . SER A 1 143 ? -27.598 39.513 3.941 1.00 49.47 143 SER A C 1
ATOM 1064 O O . SER A 1 143 ? -26.889 40.482 4.216 1.00 49.47 143 SER A O 1
ATOM 1066 N N . ARG A 1 144 ? -28.277 39.379 2.804 1.00 53.16 144 ARG A N 1
ATOM 1067 C CA . ARG A 1 144 ? -28.988 40.449 2.108 1.00 53.16 144 ARG A CA 1
ATOM 1068 C C . ARG A 1 144 ? -30.242 39.847 1.505 1.00 53.16 144 ARG A C 1
ATOM 1070 O O . ARG A 1 144 ? -30.129 38.706 1.008 1.00 53.16 144 ARG A O 1
#

Sequence (144 aa):
MPVLGELLPGELLEDIARVRRVLARELETINEYEAFAARSSSPEVRAFFSHLAQEEKEHVAEATAMLRRLDAGQEAHFARGLAPGHFEGAPSPAAPAPAPDTGLEGSRVALQPQRVVYGLAAPPAARAAPLTVGSLKPPRGGSR